Protein AF-A0A7C6EZ47-F1 (afdb_monomer_lite)

Radius of gyration: 11.5 Å; chains: 1; bounding box: 34×22×25 Å

Secondary structure (DSSP, 8-state):
-----B--TTT-SSHHHHHHHHHHTT---B--SEETTEEGGG--S--GGGGG-

pLDDT: mean 75.69, std 9.62, range [50.47, 90.06]

Foldseek 3Di:
DDQDADELVVPDLALVSSVVVCVVVVGDDYDDQAHNNHGPVRDDPPPCVVNVD

Sequence (53 aa):
MFTLSAFADEISPDPQEQIDVLRSCGVRHIELRSILNTNVLDLTDLPVSELKS

Structure (mmCIF, N/CA/C/O backbone):
data_AF-A0A7C6EZ47-F1
#
_entry.id   AF-A0A7C6EZ47-F1
#
loop_
_atom_site.group_PDB
_atom_site.id
_atom_site.type_symbol
_atom_site.label_atom_id
_atom_site.label_alt_id
_atom_site.label_comp_id
_atom_site.label_asym_id
_atom_site.label_entity_id
_atom_site.label_seq_id
_atom_site.pdbx_PDB_ins_code
_atom_site.Cartn_x
_atom_site.Cartn_y
_atom_site.Cartn_z
_atom_site.occupancy
_atom_site.B_iso_or_equiv
_atom_site.auth_seq_id
_atom_site.auth_comp_id
_atom_site.auth_asym_id
_atom_site.auth_atom_id
_atom_site.pdbx_PDB_model_num
ATOM 1 N N . MET A 1 1 ? -23.122 -2.164 -6.482 1.00 58.78 1 MET A N 1
ATOM 2 C CA . MET A 1 1 ? -22.426 -1.946 -5.197 1.00 58.78 1 MET A CA 1
ATOM 3 C C . MET A 1 1 ? -21.026 -1.463 -5.541 1.00 58.78 1 MET A C 1
ATOM 5 O O . MET A 1 1 ? -20.410 -2.109 -6.377 1.00 58.78 1 MET A O 1
ATOM 9 N N . PHE A 1 2 ? -20.562 -0.337 -4.997 1.00 66.88 2 PHE A N 1
ATOM 10 C CA . PHE A 1 2 ? -19.212 0.177 -5.263 1.00 66.88 2 PHE A CA 1
ATOM 11 C C . PHE A 1 2 ? -18.294 -0.193 -4.097 1.00 66.88 2 PHE A C 1
ATOM 13 O O . PHE A 1 2 ? -18.664 0.014 -2.943 1.00 66.88 2 PHE A O 1
ATOM 20 N N . THR A 1 3 ? -17.127 -0.756 -4.396 1.00 71.12 3 THR A N 1
ATOM 21 C CA . THR A 1 3 ? -16.097 -1.040 -3.393 1.00 71.12 3 THR A CA 1
ATOM 22 C C . THR A 1 3 ? -15.266 0.219 -3.201 1.00 71.12 3 THR A C 1
ATOM 24 O O . THR A 1 3 ? -14.593 0.655 -4.132 1.00 71.12 3 THR A O 1
ATOM 27 N N . LEU A 1 4 ? -15.337 0.815 -2.013 1.00 68.50 4 LEU A N 1
ATOM 28 C CA . LEU A 1 4 ? -14.492 1.948 -1.645 1.00 68.50 4 LEU A CA 1
ATOM 29 C C . LEU A 1 4 ? -13.143 1.433 -1.131 1.00 68.50 4 LEU A C 1
ATOM 31 O O . LEU A 1 4 ? -13.078 0.480 -0.354 1.00 68.50 4 LEU A O 1
ATOM 35 N N . SER A 1 5 ? -12.079 2.066 -1.607 1.00 79.75 5 SER A N 1
ATOM 36 C CA . SER A 1 5 ? -10.681 1.797 -1.273 1.00 79.75 5 SER A CA 1
ATOM 37 C C . SER A 1 5 ? -10.001 3.118 -0.892 1.00 79.75 5 SER A C 1
ATOM 39 O O . SER A 1 5 ? -10.632 4.175 -0.951 1.00 79.75 5 SER A O 1
ATOM 41 N N . ALA A 1 6 ? -8.740 3.061 -0.474 1.00 77.94 6 ALA A N 1
ATOM 42 C CA . ALA A 1 6 ? -7.943 4.221 -0.106 1.00 77.94 6 ALA A CA 1
ATOM 43 C C . ALA A 1 6 ? -6.544 4.137 -0.733 1.00 77.94 6 ALA A C 1
ATOM 45 O O . ALA A 1 6 ? -6.021 3.046 -0.969 1.00 77.94 6 ALA A O 1
ATOM 46 N N . PHE A 1 7 ? -5.955 5.305 -0.982 1.00 78.88 7 PHE A N 1
ATOM 47 C CA . PHE A 1 7 ? -4.572 5.449 -1.425 1.00 78.88 7 PHE A CA 1
ATOM 48 C C . PHE A 1 7 ? -3.661 5.446 -0.198 1.00 78.88 7 PHE A C 1
ATOM 50 O O . PHE A 1 7 ? -3.817 6.276 0.693 1.00 78.88 7 PHE A O 1
ATOM 57 N N . ALA A 1 8 ? -2.761 4.469 -0.120 1.00 79.75 8 ALA A N 1
ATOM 58 C CA . ALA A 1 8 ? -1.908 4.274 1.051 1.00 79.75 8 ALA A CA 1
ATOM 59 C C . ALA A 1 8 ? -0.559 4.999 0.943 1.00 79.75 8 ALA A C 1
ATOM 61 O O . ALA A 1 8 ? 0.136 5.170 1.937 1.00 79.75 8 ALA A O 1
ATOM 62 N N 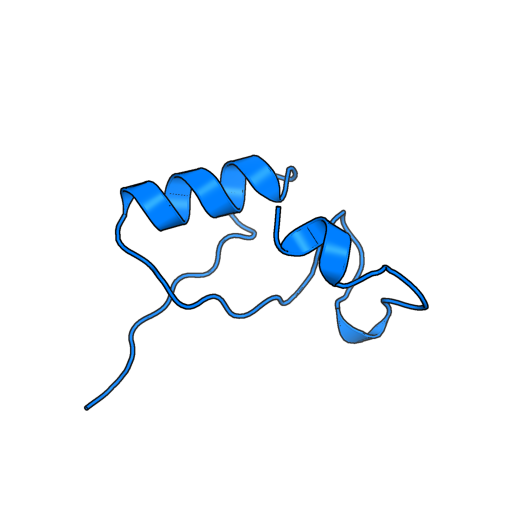. ASP A 1 9 ? -0.199 5.449 -0.256 1.00 76.56 9 ASP A N 1
ATOM 63 C CA . ASP A 1 9 ? 1.094 6.049 -0.587 1.00 76.56 9 ASP A CA 1
ATOM 64 C C . ASP A 1 9 ? 1.333 7.429 0.053 1.00 76.56 9 ASP A C 1
ATOM 66 O O . ASP A 1 9 ? 2.474 7.882 0.104 1.00 76.56 9 ASP A O 1
ATOM 70 N N . GLU A 1 10 ? 0.297 8.067 0.604 1.00 80.88 10 GLU A N 1
ATOM 71 C CA . GLU A 1 10 ? 0.410 9.308 1.388 1.00 80.88 10 GLU A CA 1
ATOM 72 C C . GLU A 1 10 ? 0.661 9.075 2.894 1.00 80.88 10 GLU A C 1
ATOM 74 O O . GLU A 1 10 ? 0.922 10.030 3.623 1.00 80.88 10 GLU A O 1
ATOM 79 N N . ILE A 1 11 ? 0.584 7.828 3.381 1.00 83.62 11 ILE A N 1
ATOM 80 C CA . ILE A 1 11 ? 0.673 7.501 4.819 1.00 83.62 11 ILE A CA 1
ATOM 81 C C . ILE A 1 11 ? 2.130 7.455 5.293 1.00 83.62 11 ILE A C 1
ATOM 83 O O . ILE A 1 11 ? 2.478 8.055 6.307 1.00 83.62 11 ILE A O 1
ATOM 87 N N . SER A 1 12 ? 2.975 6.710 4.581 1.00 84.12 12 SER A N 1
ATOM 88 C CA . SER A 1 12 ? 4.360 6.418 4.971 1.00 84.12 12 SER A CA 1
ATOM 89 C C . SER A 1 12 ? 5.145 5.889 3.768 1.00 84.12 12 SER A C 1
ATOM 91 O O . SER A 1 12 ? 4.534 5.302 2.877 1.00 84.12 12 SER A O 1
ATOM 93 N N . PRO A 1 13 ? 6.481 6.042 3.701 1.00 78.56 13 PRO A N 1
ATOM 94 C CA . PRO A 1 13 ? 7.301 5.329 2.721 1.00 78.56 13 PRO A CA 1
ATOM 95 C C . PRO A 1 13 ? 7.401 3.812 2.981 1.00 78.56 13 PRO A C 1
ATOM 97 O O . PRO A 1 13 ? 7.824 3.088 2.078 1.00 78.56 13 PRO A O 1
ATOM 100 N N . ASP A 1 14 ? 7.048 3.329 4.180 1.00 81.94 14 ASP A N 1
ATOM 101 C CA . ASP A 1 14 ? 7.067 1.904 4.533 1.00 81.94 14 ASP A CA 1
ATOM 102 C C . ASP A 1 14 ? 5.740 1.219 4.144 1.00 81.94 14 ASP A C 1
ATOM 104 O O . ASP A 1 14 ? 4.692 1.546 4.710 1.00 81.94 14 ASP A O 1
ATOM 108 N N . PRO A 1 15 ? 5.748 0.236 3.223 1.00 79.69 15 PRO A N 1
ATOM 109 C CA . PRO A 1 15 ? 4.538 -0.466 2.806 1.00 79.69 15 PRO A CA 1
ATOM 110 C C . PRO A 1 15 ? 3.812 -1.209 3.932 1.00 79.69 15 PRO A C 1
ATOM 112 O O . PRO A 1 15 ? 2.599 -1.396 3.841 1.00 79.69 15 PRO A O 1
ATOM 115 N N . GLN A 1 16 ? 4.512 -1.643 4.984 1.00 84.44 16 GLN A N 1
ATOM 116 C CA . GLN A 1 16 ? 3.852 -2.328 6.097 1.00 84.44 16 GLN A CA 1
ATOM 117 C C . GLN A 1 16 ? 3.043 -1.359 6.959 1.00 84.44 16 GLN A C 1
ATOM 119 O O . GLN A 1 16 ? 1.885 -1.632 7.270 1.00 84.44 16 GLN A O 1
ATOM 124 N N . GLU A 1 17 ? 3.589 -0.178 7.246 1.00 87.31 17 GLU A N 1
ATOM 125 C CA . GLU A 1 17 ? 2.856 0.875 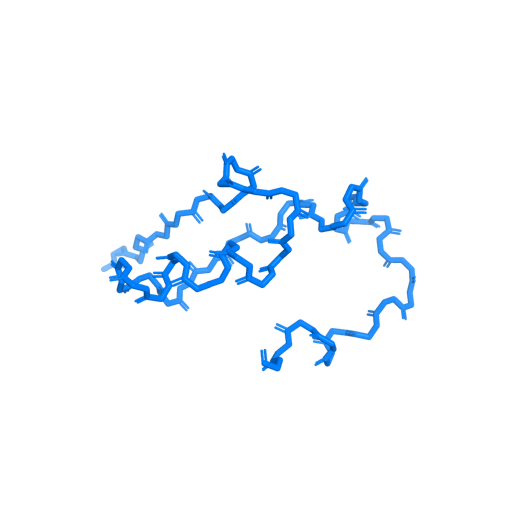7.956 1.00 87.31 17 GLU A CA 1
ATOM 126 C C . GLU A 1 17 ? 1.608 1.313 7.174 1.00 87.31 17 GLU A C 1
ATOM 128 O O . GLU A 1 17 ? 0.525 1.470 7.743 1.00 87.31 17 GLU A O 1
ATOM 133 N N . GLN A 1 18 ? 1.728 1.426 5.848 1.00 85.94 18 GLN A N 1
ATOM 134 C CA . GLN A 1 18 ? 0.595 1.690 4.963 1.00 85.94 18 GLN A CA 1
ATOM 135 C C . GLN A 1 18 ? -0.517 0.635 5.121 1.00 85.94 18 GLN A C 1
ATOM 137 O O . GLN A 1 18 ? -1.690 0.979 5.293 1.00 85.94 18 GLN A O 1
ATOM 142 N N . ILE A 1 19 ? -0.160 -0.654 5.078 1.00 86.50 19 ILE A N 1
ATOM 143 C CA . ILE A 1 19 ? -1.104 -1.774 5.209 1.00 86.50 19 ILE A CA 1
ATOM 144 C C . ILE A 1 19 ? -1.764 -1.782 6.592 1.00 86.50 19 ILE A C 1
ATOM 146 O O . ILE A 1 19 ? -2.978 -1.994 6.688 1.00 86.50 19 ILE A O 1
ATOM 150 N N . ASP A 1 20 ? -1.002 -1.542 7.655 1.00 89.38 20 ASP A N 1
ATOM 151 C CA . ASP A 1 20 ? -1.511 -1.555 9.025 1.00 89.38 20 ASP A CA 1
ATOM 152 C C . ASP A 1 20 ? -2.531 -0.439 9.272 1.00 89.38 20 ASP A C 1
ATOM 154 O O . ASP A 1 20 ? -3.608 -0.690 9.829 1.00 89.38 20 ASP A O 1
ATOM 158 N N . VAL A 1 21 ? -2.263 0.771 8.774 1.00 89.94 21 VAL A N 1
ATOM 159 C CA . VAL A 1 21 ? -3.221 1.882 8.846 1.00 89.94 21 VAL A CA 1
ATOM 160 C C . VAL A 1 21 ? -4.491 1.550 8.063 1.00 89.94 21 VAL A C 1
ATOM 162 O O . VAL A 1 21 ? -5.589 1.662 8.613 1.00 89.94 21 VAL A O 1
ATOM 165 N N . LEU A 1 22 ? -4.378 1.052 6.828 1.00 88.25 22 LEU A N 1
ATOM 166 C CA . LEU A 1 22 ? -5.546 0.640 6.044 1.00 88.25 22 LEU A CA 1
ATOM 167 C C . LEU A 1 22 ? -6.386 -0.433 6.751 1.00 88.25 22 LEU A C 1
ATOM 169 O O . LEU A 1 22 ? -7.616 -0.325 6.791 1.00 88.25 22 LEU A O 1
ATOM 173 N N . ARG A 1 23 ? -5.738 -1.441 7.352 1.00 88.19 23 ARG A N 1
ATOM 174 C CA . ARG A 1 23 ? -6.411 -2.485 8.141 1.00 88.19 23 ARG A CA 1
ATOM 175 C C . ARG A 1 23 ? -7.156 -1.882 9.329 1.00 88.19 23 ARG A C 1
ATOM 177 O O . ARG A 1 23 ? -8.311 -2.247 9.550 1.00 88.19 23 ARG A O 1
ATOM 184 N N . SER A 1 24 ? -6.540 -0.940 10.047 1.00 90.06 24 SER A N 1
ATOM 185 C CA . SER A 1 24 ? -7.176 -0.233 11.169 1.00 90.06 24 SER A CA 1
ATOM 186 C C . SER A 1 24 ? -8.405 0.582 10.741 1.00 90.06 24 SER A C 1
ATOM 188 O O . SER A 1 24 ? -9.387 0.653 11.478 1.00 90.06 24 SER A O 1
ATOM 190 N N . CYS A 1 25 ? -8.401 1.117 9.515 1.00 88.44 25 CYS A N 1
ATOM 191 C CA . CYS A 1 25 ? -9.524 1.841 8.920 1.00 88.44 25 CYS A CA 1
ATOM 192 C C . CYS A 1 25 ? -10.593 0.918 8.304 1.00 88.44 25 CYS A C 1
ATOM 194 O O . CYS A 1 25 ? -11.577 1.402 7.746 1.00 88.44 25 CYS A O 1
ATOM 196 N N . GLY A 1 26 ? -10.417 -0.406 8.374 1.00 87.75 26 GLY A N 1
ATOM 197 C CA . GLY A 1 26 ? -11.334 -1.381 7.782 1.00 87.75 26 GLY A CA 1
ATOM 198 C C . GLY A 1 26 ? -11.258 -1.468 6.253 1.00 87.75 26 GLY A C 1
ATOM 199 O O . GLY A 1 26 ? -12.131 -2.075 5.630 1.00 87.75 26 GLY A O 1
ATOM 200 N N . VAL A 1 27 ? -10.220 -0.898 5.636 1.00 87.69 27 VAL A N 1
ATOM 201 C CA . VAL A 1 27 ? -9.995 -0.952 4.190 1.00 87.69 27 VAL A CA 1
ATOM 202 C C . VAL A 1 27 ? -9.366 -2.299 3.833 1.00 87.69 27 VAL A C 1
ATOM 204 O O . VAL A 1 27 ? -8.331 -2.692 4.365 1.00 87.69 27 VAL A O 1
ATOM 207 N N . ARG A 1 28 ? -10.019 -3.046 2.936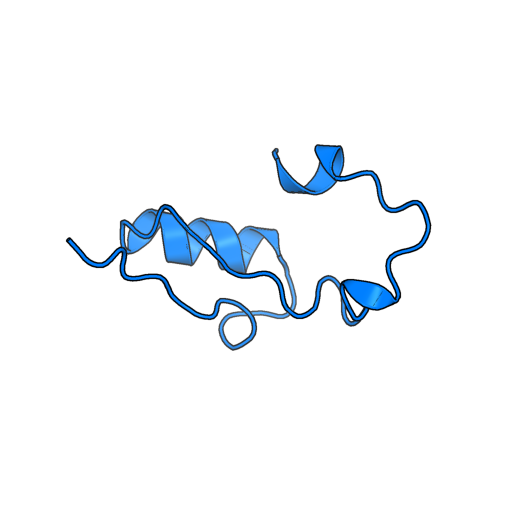 1.00 83.06 28 ARG A N 1
ATOM 208 C CA . ARG A 1 28 ? -9.610 -4.412 2.539 1.00 83.06 28 ARG A CA 1
ATOM 209 C C . ARG A 1 28 ? -9.163 -4.526 1.086 1.00 83.06 28 ARG A C 1
ATOM 211 O O . ARG A 1 28 ? -8.713 -5.588 0.667 1.00 83.06 28 ARG A O 1
ATOM 218 N N . HIS A 1 29 ? -9.293 -3.440 0.338 1.00 81.25 29 HIS A N 1
ATOM 219 C CA . HIS A 1 29 ? -8.893 -3.329 -1.055 1.00 81.25 29 HIS A CA 1
ATOM 220 C C . HIS A 1 29 ? -7.974 -2.122 -1.172 1.00 81.25 29 HI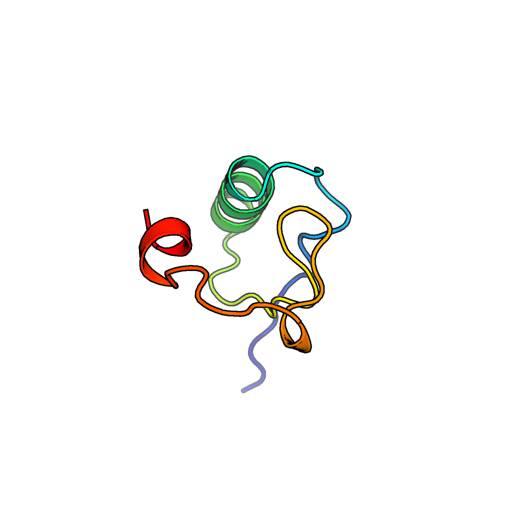S A C 1
ATOM 222 O O . HIS A 1 29 ? -8.291 -1.079 -0.605 1.00 81.25 29 HIS A O 1
ATOM 228 N N . ILE A 1 30 ? -6.865 -2.262 -1.889 1.00 78.19 30 ILE A N 1
ATOM 229 C CA . ILE A 1 30 ? -5.892 -1.202 -2.159 1.00 78.19 30 ILE A CA 1
ATOM 230 C C . ILE A 1 30 ? -5.499 -1.283 -3.633 1.00 78.19 30 ILE A C 1
ATOM 232 O O . ILE A 1 30 ? -5.357 -2.380 -4.178 1.00 78.19 30 ILE A O 1
ATOM 236 N N . GLU A 1 31 ? -5.330 -0.128 -4.266 1.00 76.19 31 GLU A N 1
ATOM 237 C CA . GLU A 1 31 ? -4.703 -0.009 -5.577 1.00 76.19 31 GLU A CA 1
ATOM 238 C C . GLU A 1 31 ? -3.246 0.435 -5.396 1.00 76.19 31 GLU A C 1
ATOM 240 O O . GLU A 1 31 ? -2.969 1.535 -4.918 1.00 76.19 31 GLU A O 1
ATOM 245 N N . LEU A 1 32 ? -2.306 -0.447 -5.738 1.00 73.38 32 LEU A N 1
ATOM 246 C CA . LEU A 1 32 ? -0.873 -0.166 -5.659 1.00 73.38 32 LEU A CA 1
ATOM 247 C C . LEU A 1 32 ? -0.445 0.655 -6.879 1.00 73.38 32 LEU A C 1
ATOM 249 O O . LEU A 1 32 ? -0.507 0.159 -8.002 1.00 73.38 32 LEU A O 1
ATOM 253 N N . ARG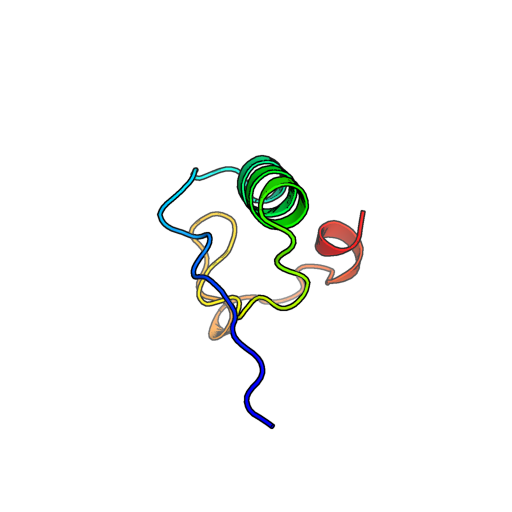 A 1 33 ? 0.017 1.891 -6.660 1.00 75.31 33 ARG A N 1
ATOM 254 C CA . ARG A 1 33 ? 0.591 2.748 -7.720 1.00 75.31 33 ARG A CA 1
ATOM 255 C C . ARG A 1 33 ? 2.117 2.696 -7.743 1.00 75.31 33 ARG A C 1
ATOM 257 O O . ARG A 1 33 ? 2.740 2.658 -8.803 1.00 75.31 33 ARG A O 1
ATOM 264 N N . SER A 1 34 ? 2.715 2.664 -6.562 1.00 73.88 34 SER A N 1
ATOM 265 C CA . SER A 1 34 ? 4.149 2.531 -6.341 1.00 73.88 34 SER A CA 1
ATOM 266 C C . SER A 1 34 ? 4.389 1.839 -5.004 1.00 73.88 34 SER A C 1
ATOM 268 O O . SER A 1 34 ? 3.550 1.886 -4.105 1.00 73.88 34 SER A O 1
ATOM 270 N N . ILE A 1 35 ? 5.527 1.166 -4.882 1.00 74.19 35 ILE A N 1
ATOM 271 C CA . ILE A 1 35 ? 5.961 0.528 -3.643 1.00 74.19 35 ILE A CA 1
ATOM 272 C C . ILE A 1 35 ? 7.471 0.663 -3.516 1.00 74.19 35 ILE A C 1
ATOM 274 O O . ILE A 1 35 ? 8.179 0.532 -4.512 1.00 74.19 35 ILE A O 1
ATOM 278 N N . LEU A 1 36 ? 7.971 0.979 -2.316 1.00 70.88 36 LEU A N 1
ATOM 279 C CA . LEU A 1 36 ? 9.407 1.193 -2.078 1.00 70.88 36 LEU A CA 1
ATOM 280 C C . LEU A 1 36 ? 10.033 2.182 -3.090 1.00 70.88 36 LEU A C 1
ATOM 282 O O . LEU A 1 36 ? 11.093 1.925 -3.654 1.00 70.88 36 LEU A O 1
ATOM 286 N N . ASN A 1 37 ? 9.342 3.294 -3.375 1.00 71.00 37 ASN A N 1
ATOM 287 C CA . ASN A 1 37 ? 9.713 4.291 -4.398 1.00 71.00 37 ASN A CA 1
ATOM 288 C C . ASN A 1 37 ? 9.841 3.767 -5.844 1.00 71.00 37 ASN A C 1
ATOM 290 O O . ASN A 1 37 ? 10.333 4.487 -6.710 1.00 71.00 37 ASN A O 1
ATOM 294 N N . THR A 1 38 ? 9.372 2.555 -6.131 1.00 72.56 38 THR A N 1
ATOM 295 C CA . THR A 1 38 ? 9.369 1.968 -7.476 1.00 72.56 38 THR A CA 1
ATOM 296 C C . THR A 1 38 ? 7.949 1.978 -8.029 1.00 72.56 38 THR A C 1
ATOM 298 O O 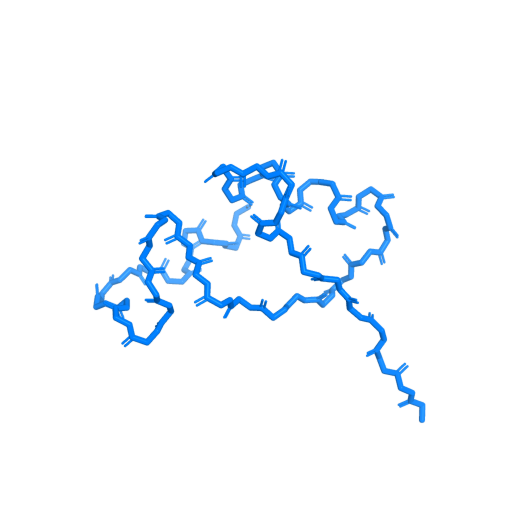. THR A 1 38 ? 7.003 1.619 -7.324 1.00 72.56 38 THR A O 1
ATOM 301 N N . ASN A 1 39 ? 7.769 2.414 -9.278 1.00 73.00 39 ASN A N 1
ATOM 302 C CA . ASN A 1 39 ? 6.468 2.330 -9.938 1.00 73.00 39 ASN A CA 1
ATOM 303 C C . ASN A 1 39 ? 6.068 0.857 -10.079 1.00 73.00 39 ASN A C 1
ATOM 305 O O . ASN A 1 39 ? 6.904 0.029 -10.431 1.00 73.00 39 ASN A O 1
ATOM 309 N N . VAL A 1 40 ? 4.796 0.524 -9.845 1.00 73.50 40 VAL A N 1
ATOM 310 C CA . VAL A 1 40 ? 4.320 -0.864 -9.967 1.00 73.50 40 VAL A CA 1
ATOM 311 C C . VAL A 1 40 ? 4.549 -1.448 -11.372 1.00 73.50 40 VAL A C 1
ATOM 313 O O . VAL A 1 40 ? 4.762 -2.648 -11.509 1.00 73.50 40 VAL A O 1
ATOM 316 N N . LEU A 1 41 ? 4.548 -0.604 -12.411 1.00 75.69 41 LEU A N 1
ATOM 317 C CA . LEU A 1 41 ? 4.838 -0.986 -13.799 1.00 75.69 41 LEU A CA 1
ATOM 318 C C . LEU A 1 41 ? 6.326 -1.271 -14.041 1.00 75.69 41 LEU A C 1
ATOM 320 O O . LEU A 1 41 ? 6.658 -2.012 -14.961 1.00 75.69 41 LEU A O 1
ATOM 324 N N . ASP A 1 42 ? 7.193 -0.703 -13.203 1.00 74.44 42 ASP A N 1
ATOM 325 C CA . ASP A 1 42 ? 8.647 -0.871 -13.247 1.00 74.44 42 ASP A CA 1
ATOM 326 C C . ASP A 1 42 ? 9.129 -1.973 -12.284 1.00 74.44 42 ASP A C 1
ATOM 328 O O . ASP A 1 42 ? 10.329 -2.252 -12.208 1.00 74.44 42 ASP A O 1
ATOM 332 N N . LEU A 1 43 ? 8.212 -2.621 -11.547 1.00 69.44 43 LEU A N 1
ATOM 333 C CA . LEU A 1 43 ? 8.528 -3.782 -10.717 1.00 69.44 43 LEU A CA 1
ATOM 334 C C . LEU A 1 43 ? 8.929 -4.948 -11.618 1.00 69.44 43 LEU A C 1
ATOM 336 O O . LEU A 1 43 ? 8.100 -5.698 -12.132 1.00 69.44 43 LEU A O 1
ATOM 340 N N . THR A 1 44 ? 10.233 -5.107 -11.780 1.00 62.56 44 THR A N 1
ATOM 341 C CA . THR A 1 44 ? 10.836 -6.297 -12.364 1.00 62.56 44 THR A CA 1
ATOM 342 C C . THR A 1 44 ? 11.236 -7.219 -11.217 1.00 62.56 44 THR A C 1
ATOM 344 O O . THR A 1 44 ? 11.929 -6.820 -10.286 1.00 62.56 44 THR A O 1
ATOM 347 N N . ASP A 1 45 ? 10.689 -8.432 -11.233 1.00 64.69 45 ASP A N 1
ATOM 348 C CA . ASP A 1 45 ? 11.026 -9.548 -10.340 1.00 64.69 45 ASP A CA 1
ATOM 349 C C . ASP A 1 45 ? 10.764 -9.386 -8.831 1.00 64.69 45 ASP A C 1
ATOM 351 O O . ASP A 1 45 ? 11.065 -10.316 -8.081 1.00 64.69 45 ASP A O 1
ATOM 355 N N . LEU A 1 46 ? 10.152 -8.289 -8.358 1.00 60.72 46 LEU A N 1
ATOM 356 C CA . LEU A 1 46 ? 9.775 -8.185 -6.943 1.00 60.72 46 LEU A CA 1
ATOM 357 C C . LEU A 1 46 ? 8.732 -9.274 -6.615 1.00 60.72 46 LEU A C 1
ATOM 359 O O . LEU A 1 46 ? 7.629 -9.253 -7.180 1.00 60.72 46 LEU A O 1
ATOM 363 N N . PRO A 1 47 ? 9.027 -10.243 -5.727 1.00 59.84 47 PRO A N 1
ATOM 364 C CA . PRO A 1 47 ? 8.088 -11.309 -5.438 1.00 59.84 47 PRO A CA 1
ATOM 365 C C . PRO A 1 47 ? 6.874 -10.708 -4.735 1.00 59.84 47 PRO A C 1
ATOM 367 O O . PRO A 1 47 ? 6.950 -10.275 -3.589 1.00 59.84 47 PRO A O 1
ATOM 370 N N . VAL A 1 48 ? 5.713 -10.730 -5.392 1.00 64.25 48 VAL A N 1
ATOM 371 C CA . VAL A 1 48 ? 4.428 -10.295 -4.806 1.00 64.25 48 VAL A CA 1
ATOM 372 C C . VAL A 1 48 ? 4.141 -10.996 -3.463 1.00 64.25 48 VAL A C 1
ATOM 374 O O . VAL A 1 48 ? 3.352 -10.510 -2.657 1.00 64.25 48 VAL A O 1
ATOM 377 N N . SER A 1 49 ? 4.789 -12.135 -3.192 1.00 64.12 49 SER A N 1
ATOM 378 C CA . SER A 1 49 ? 4.777 -12.813 -1.894 1.00 64.12 49 SER A CA 1
ATOM 379 C C . SER A 1 49 ? 5.291 -11.960 -0.734 1.00 64.12 49 SER A C 1
ATOM 381 O O . SER A 1 49 ? 4.756 -12.096 0.359 1.00 64.12 49 SER A O 1
ATOM 383 N N . GLU A 1 50 ? 6.262 -11.070 -0.945 1.00 64.81 50 GLU A N 1
ATOM 384 C CA . GLU A 1 50 ? 6.768 -10.195 0.123 1.00 64.81 50 GLU A CA 1
ATOM 385 C C . GLU A 1 50 ? 5.699 -9.201 0.598 1.00 64.81 50 GLU A C 1
ATOM 387 O O . GLU A 1 50 ? 5.648 -8.862 1.776 1.00 64.81 50 GLU A O 1
ATOM 392 N N . LEU A 1 51 ? 4.766 -8.832 -0.286 1.00 63.94 51 LEU A N 1
ATOM 393 C CA . LEU A 1 51 ? 3.679 -7.887 -0.005 1.00 63.94 51 LEU A CA 1
ATOM 394 C C . LEU A 1 51 ? 2.476 -8.506 0.717 1.00 63.94 51 LEU A C 1
ATOM 396 O O . LEU A 1 51 ? 1.584 -7.788 1.160 1.00 63.94 51 LEU A O 1
ATOM 400 N N . LYS A 1 52 ? 2.396 -9.840 0.783 1.00 59.44 52 LYS A N 1
ATOM 401 C CA . LYS A 1 52 ? 1.245 -10.559 1.358 1.00 59.44 52 LYS A CA 1
ATOM 402 C C . LYS A 1 52 ? 1.413 -10.921 2.838 1.00 59.44 52 LYS A C 1
ATOM 404 O O . LYS A 1 52 ? 0.482 -11.509 3.390 1.00 59.44 52 LYS A O 1
ATOM 409 N N . SER A 1 53 ? 2.569 -10.619 3.431 1.00 50.47 53 SER A N 1
ATOM 410 C CA . SER A 1 53 ? 2.943 -11.008 4.799 1.00 50.47 53 SER A CA 1
ATOM 411 C C . SER A 1 53 ? 2.254 -10.142 5.849 1.00 50.47 53 SER A C 1
ATOM 413 O O . SER A 1 53 ? 2.314 -8.900 5.708 1.00 50.47 53 SER A O 1
#